Protein AF-Q21Q99-F1 (afdb_monomer)

Structure (mmCIF, N/CA/C/O backbone):
data_AF-Q21Q99-F1
#
_entry.id   AF-Q21Q99-F1
#
loop_
_atom_site.group_PDB
_atom_site.id
_atom_site.type_symbol
_atom_site.label_atom_id
_atom_site.label_alt_id
_atom_site.label_comp_id
_atom_site.label_asym_id
_atom_site.label_entity_id
_atom_site.label_seq_id
_atom_site.pdbx_PDB_ins_code
_atom_site.Cartn_x
_atom_site.Cartn_y
_atom_site.Cartn_z
_atom_site.occupancy
_atom_site.B_iso_or_equiv
_atom_site.auth_seq_id
_atom_site.auth_comp_id
_atom_site.auth_asym_id
_atom_site.auth_atom_id
_atom_site.pdbx_PDB_model_num
ATOM 1 N N . MET A 1 1 ? 46.127 34.972 34.565 1.00 39.03 1 MET A N 1
ATOM 2 C CA . MET A 1 1 ? 45.776 34.407 33.249 1.00 39.03 1 MET A CA 1
ATOM 3 C C . MET A 1 1 ? 44.271 34.236 33.261 1.00 39.03 1 MET A C 1
ATOM 5 O O . MET A 1 1 ? 43.765 33.252 33.781 1.00 39.03 1 MET A O 1
ATOM 9 N N . GLU A 1 2 ? 43.577 35.302 32.872 1.00 36.34 2 GLU A N 1
ATOM 10 C CA . GLU A 1 2 ? 42.123 35.331 32.733 1.00 36.34 2 GLU A CA 1
ATOM 11 C C . GLU A 1 2 ? 41.744 34.532 31.489 1.00 36.34 2 GLU A C 1
ATOM 13 O O . GLU A 1 2 ? 42.345 34.719 30.431 1.00 36.34 2 GLU A O 1
ATOM 18 N N . ILE A 1 3 ? 40.761 33.646 31.613 1.00 36.59 3 ILE A N 1
ATOM 19 C CA . ILE A 1 3 ? 40.129 33.012 30.460 1.00 36.59 3 ILE A CA 1
ATOM 20 C C . ILE A 1 3 ? 38.6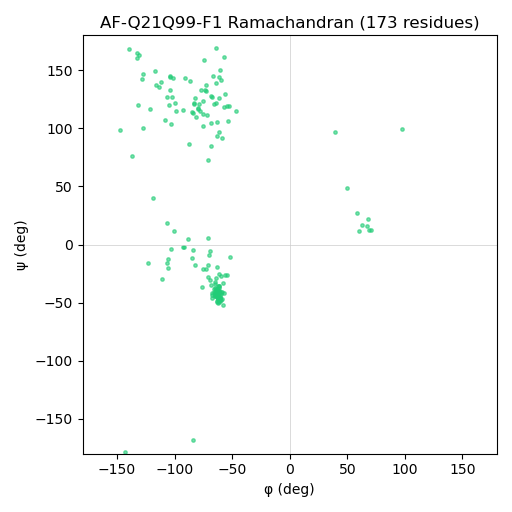46 33.352 30.538 1.00 36.59 3 ILE A C 1
ATOM 22 O O . ILE A 1 3 ? 37.967 33.048 31.517 1.00 36.59 3 ILE A O 1
ATOM 26 N N . SER A 1 4 ? 38.215 34.086 29.518 1.00 33.47 4 SER A N 1
ATOM 27 C CA . SER A 1 4 ? 36.898 34.684 29.354 1.00 33.47 4 SER A CA 1
ATOM 28 C C . SER A 1 4 ? 35.775 33.650 29.303 1.00 33.47 4 SER A C 1
ATOM 30 O O . SER A 1 4 ? 35.902 32.593 28.688 1.00 33.47 4 SER A O 1
ATOM 32 N N . GLN A 1 5 ? 34.633 34.025 29.879 1.00 38.72 5 GLN A N 1
ATOM 33 C CA . GLN A 1 5 ? 33.327 33.456 29.563 1.00 38.72 5 GLN A CA 1
ATOM 34 C C . GLN A 1 5 ? 32.956 33.772 28.106 1.00 38.72 5 GLN A C 1
ATOM 36 O O . GLN A 1 5 ? 33.083 34.918 27.693 1.00 38.72 5 GLN A O 1
ATOM 41 N N . THR A 1 6 ? 32.384 32.811 27.378 1.00 33.94 6 THR A N 1
ATOM 42 C CA . THR A 1 6 ? 31.220 33.067 26.509 1.00 33.94 6 THR A CA 1
ATOM 43 C C . THR A 1 6 ? 30.338 31.819 26.485 1.00 33.94 6 THR A C 1
ATOM 45 O O . THR A 1 6 ? 30.591 30.840 25.791 1.00 33.94 6 THR A O 1
ATOM 48 N N . SER A 1 7 ? 29.290 31.856 27.307 1.00 35.84 7 SER A N 1
ATOM 49 C CA . SER A 1 7 ? 28.112 31.008 27.154 1.00 35.84 7 SER A CA 1
ATOM 50 C C . SER A 1 7 ? 27.343 31.515 25.934 1.00 35.84 7 SER A C 1
ATOM 52 O O . SER A 1 7 ? 26.829 32.633 25.950 1.00 35.84 7 SER A O 1
ATOM 54 N N . SER A 1 8 ? 27.311 30.733 24.856 1.00 35.12 8 SER A N 1
ATOM 55 C CA . SER A 1 8 ? 26.461 31.005 23.696 1.00 35.12 8 SER A CA 1
ATOM 56 C C . SER A 1 8 ? 25.097 30.361 23.939 1.00 35.12 8 SER A C 1
ATOM 58 O O . SER A 1 8 ? 24.867 29.203 23.596 1.00 35.12 8 SER A O 1
ATOM 60 N N . ALA A 1 9 ? 24.206 31.095 24.606 1.00 35.28 9 ALA A N 1
ATOM 61 C CA . ALA A 1 9 ? 22.790 30.762 24.647 1.00 35.28 9 ALA A CA 1
ATOM 62 C C . ALA A 1 9 ? 22.144 31.248 23.340 1.00 35.28 9 ALA A C 1
ATOM 64 O O . ALA A 1 9 ? 22.135 32.445 23.052 1.00 35.28 9 ALA A O 1
ATOM 65 N N . ALA A 1 10 ? 21.623 30.317 22.541 1.00 37.09 10 ALA A N 1
ATOM 66 C CA . ALA A 1 10 ? 20.844 30.631 21.348 1.00 37.09 10 ALA A CA 1
ATOM 67 C C . ALA A 1 10 ? 19.588 31.455 21.720 1.00 37.09 10 ALA A C 1
ATOM 69 O O . ALA A 1 10 ? 18.965 31.180 22.750 1.00 37.09 10 ALA A O 1
ATOM 70 N N . PRO A 1 11 ? 19.186 32.457 20.916 1.00 37.41 11 PRO A N 1
ATOM 71 C CA . PRO A 1 11 ? 18.001 33.251 21.208 1.00 37.41 11 PRO A CA 1
ATOM 72 C C . PRO A 1 11 ? 16.735 32.392 21.081 1.00 37.41 11 PRO A C 1
ATOM 74 O O . PRO A 1 11 ? 16.498 31.756 20.055 1.00 37.41 11 PRO A O 1
ATOM 77 N N . LEU A 1 12 ? 15.914 32.399 22.134 1.00 38.34 12 LEU A N 1
ATOM 78 C CA . LEU A 1 12 ? 14.573 31.816 22.149 1.00 38.34 12 LEU A CA 1
ATOM 79 C C . LEU A 1 12 ? 13.759 32.365 20.968 1.00 38.34 12 LEU A C 1
ATOM 81 O O . LEU A 1 12 ? 13.528 33.574 20.867 1.00 38.34 12 LEU A O 1
ATOM 85 N N . SER A 1 13 ? 13.324 31.464 20.087 1.00 44.47 13 SER A N 1
ATOM 86 C CA . SER A 1 13 ? 12.355 31.751 19.031 1.00 44.47 13 SER A CA 1
ATOM 87 C C . SER A 1 13 ? 11.098 32.362 19.658 1.00 44.47 13 SER A C 1
ATOM 89 O O . SER A 1 13 ? 10.469 31.758 20.529 1.00 44.47 13 SER A O 1
ATOM 91 N N . ARG A 1 14 ? 10.760 33.596 19.264 1.00 41.47 14 ARG A N 1
ATOM 92 C CA . ARG A 1 14 ? 9.549 34.286 19.721 1.00 41.47 14 ARG A CA 1
ATOM 93 C C . ARG A 1 14 ? 8.329 33.572 19.137 1.00 41.47 14 ARG A C 1
ATOM 95 O O . ARG A 1 14 ? 8.034 33.727 17.957 1.00 41.47 14 ARG A O 1
ATOM 102 N N . GLY A 1 15 ? 7.629 32.806 19.973 1.00 39.50 15 GLY A N 1
ATOM 103 C CA . GLY A 1 15 ? 6.285 32.312 19.672 1.00 39.50 15 GLY A CA 1
ATOM 104 C C . GLY A 1 15 ? 5.265 33.456 19.532 1.00 39.50 15 GLY A C 1
ATOM 105 O O . GLY A 1 15 ? 5.577 34.605 19.859 1.00 39.50 15 GLY A O 1
ATOM 106 N N . PRO A 1 16 ? 4.050 33.168 19.037 1.00 42.72 16 PRO A N 1
ATOM 107 C CA . PRO A 1 16 ? 3.048 34.188 18.746 1.00 42.72 16 PRO A CA 1
ATOM 108 C C . PRO A 1 16 ? 2.639 34.959 20.010 1.00 42.72 16 PRO A C 1
ATOM 110 O O . PRO A 1 16 ? 2.220 34.377 21.010 1.00 42.72 16 PRO A O 1
ATOM 113 N N . THR A 1 17 ? 2.740 36.289 19.958 1.00 42.62 17 THR A N 1
ATOM 114 C CA . THR A 1 17 ? 2.307 37.176 21.044 1.00 42.62 17 THR A CA 1
ATOM 115 C C . THR A 1 17 ? 0.811 37.457 20.919 1.00 42.62 17 THR A C 1
ATOM 117 O O . THR A 1 17 ? 0.379 38.133 19.987 1.00 42.62 17 THR A O 1
ATOM 120 N N . LEU A 1 18 ? 0.021 36.991 21.886 1.00 41.50 18 LEU A N 1
ATOM 121 C CA . LEU A 1 18 ? -1.376 37.397 22.060 1.00 41.50 18 LEU A CA 1
ATOM 122 C C . LEU A 1 18 ? -1.430 38.805 22.670 1.00 41.50 18 LEU A C 1
ATOM 124 O O . LEU A 1 18 ? -0.878 39.038 23.744 1.00 41.50 18 LEU A O 1
ATOM 128 N N . LYS A 1 19 ? -2.110 39.743 22.004 1.00 46.47 19 LYS A N 1
ATOM 129 C CA . LYS A 1 19 ? -2.491 41.033 22.597 1.00 46.47 19 LYS A CA 1
ATOM 130 C C . LYS A 1 19 ? -3.978 40.989 22.920 1.00 46.47 19 LYS A C 1
ATOM 132 O O . LYS A 1 19 ? -4.787 40.796 22.021 1.00 46.47 19 LYS A O 1
ATOM 137 N N . ILE A 1 20 ? -4.316 41.156 24.194 1.00 44.78 20 ILE A N 1
ATOM 138 C CA . ILE A 1 20 ? -5.699 41.275 24.660 1.00 44.78 20 ILE A CA 1
ATOM 139 C C . ILE A 1 20 ? -5.967 42.763 24.870 1.00 44.78 20 ILE A C 1
ATOM 141 O O . ILE A 1 20 ? -5.257 43.407 25.644 1.00 44.78 20 ILE A O 1
ATOM 145 N N . PHE A 1 21 ? -6.974 43.303 24.188 1.00 47.09 21 PHE A N 1
ATOM 146 C CA . PHE A 1 21 ? -7.488 44.643 24.450 1.00 47.09 21 PHE A CA 1
ATOM 147 C C . PHE A 1 21 ? -8.842 44.509 25.151 1.00 47.09 21 PHE A C 1
ATOM 149 O O . PHE A 1 21 ? -9.718 43.779 24.694 1.00 47.09 21 PHE A O 1
ATOM 156 N N . LEU A 1 22 ? -8.986 45.175 26.295 1.00 39.72 22 LEU A N 1
ATOM 157 C CA . LEU A 1 22 ? -10.247 45.279 27.025 1.00 39.72 22 LEU A CA 1
ATOM 158 C C . LEU A 1 22 ? -10.960 46.552 26.564 1.00 39.72 22 LEU A C 1
ATOM 160 O O . LEU A 1 22 ? -10.450 47.650 26.796 1.00 39.72 22 LEU A O 1
ATOM 164 N N . ASP A 1 23 ? -12.121 46.409 25.924 1.00 49.12 23 ASP A N 1
ATOM 165 C CA . ASP A 1 23 ? -13.005 47.541 25.646 1.00 49.12 23 ASP A CA 1
ATOM 166 C C . ASP A 1 23 ? -13.767 47.908 26.929 1.00 49.12 23 ASP A C 1
ATOM 168 O O . ASP A 1 23 ? -14.560 47.125 27.464 1.00 49.12 23 ASP A O 1
ATOM 172 N N . ALA A 1 24 ? -13.499 49.107 27.447 1.00 50.81 24 ALA A N 1
ATOM 173 C CA . ALA A 1 24 ? -14.039 49.584 28.716 1.00 50.81 24 ALA A CA 1
ATOM 174 C C . ALA A 1 24 ? -15.550 49.889 28.688 1.00 50.81 24 ALA A C 1
ATOM 176 O O . ALA A 1 24 ? -16.123 50.117 29.752 1.00 50.81 24 ALA A O 1
ATOM 177 N N . ASN A 1 25 ? -16.207 49.877 27.521 1.00 48.81 25 ASN A N 1
ATOM 178 C CA . ASN A 1 25 ? -17.628 50.217 27.402 1.00 48.81 25 ASN A CA 1
ATOM 179 C C . ASN A 1 25 ? -18.549 49.017 27.147 1.00 48.81 25 ASN A C 1
ATOM 181 O O . ASN A 1 25 ? -19.757 49.141 27.343 1.00 48.81 25 ASN A O 1
ATOM 185 N N . THR A 1 26 ? -18.021 47.860 26.742 1.00 56.28 26 THR A N 1
ATOM 186 C CA . THR A 1 26 ? -18.842 46.670 26.440 1.00 56.28 26 THR A CA 1
ATOM 187 C C . THR A 1 26 ? -18.468 45.434 27.255 1.00 56.28 26 THR A C 1
ATOM 189 O O . THR A 1 26 ? -19.271 44.509 27.347 1.00 56.28 26 THR A O 1
ATOM 192 N N . GLY A 1 27 ? -17.290 45.409 27.892 1.00 47.62 27 GLY A N 1
ATOM 193 C CA . GLY A 1 27 ? -16.864 44.296 28.749 1.00 47.62 27 GLY A CA 1
ATOM 194 C C . GLY A 1 27 ? -16.577 42.986 28.003 1.00 47.62 27 GLY A C 1
ATOM 195 O O . GLY A 1 27 ? -16.421 41.948 28.644 1.00 47.62 27 GLY A O 1
ATOM 196 N N . VAL A 1 28 ? -16.491 43.014 26.671 1.00 42.09 28 VAL A N 1
ATOM 197 C CA . VAL A 1 28 ? -16.161 41.847 25.843 1.00 42.09 28 VAL A CA 1
ATOM 198 C C . VAL A 1 28 ? -14.698 41.945 25.409 1.00 42.09 28 VAL A C 1
ATOM 200 O O . VAL A 1 28 ? -14.266 42.968 24.883 1.00 42.09 28 VAL A O 1
ATOM 203 N N . ALA A 1 29 ? -13.916 40.892 25.652 1.00 39.44 29 ALA A N 1
ATOM 204 C CA . ALA A 1 29 ? -12.533 40.809 25.194 1.00 39.44 29 ALA A CA 1
ATOM 205 C C . ALA A 1 29 ? -12.496 40.309 23.743 1.00 39.44 29 ALA A C 1
ATOM 207 O O . ALA A 1 29 ? -12.822 39.150 23.482 1.00 39.44 29 ALA A O 1
ATOM 208 N N . GLU A 1 30 ? -12.077 41.156 22.802 1.00 42.81 30 GLU A N 1
ATOM 209 C CA . GLU A 1 30 ? -11.776 40.713 21.440 1.00 42.81 30 GLU A CA 1
ATOM 210 C C . GLU A 1 30 ? -10.350 40.154 21.371 1.00 42.81 30 GLU A C 1
ATOM 212 O O . GLU A 1 30 ? -9.366 40.821 21.699 1.00 42.81 30 GLU A O 1
ATOM 217 N N . VAL A 1 31 ? -10.244 38.893 20.947 1.00 41.91 31 VAL A N 1
ATOM 218 C CA . VAL A 1 31 ? -8.972 38.197 20.727 1.00 41.91 31 VAL A CA 1
ATOM 219 C C . VAL A 1 31 ? -8.707 38.155 19.228 1.00 41.91 31 VAL A C 1
ATOM 221 O O . VAL A 1 31 ? -9.285 37.342 18.512 1.00 41.91 31 VAL A O 1
ATOM 224 N N . THR A 1 32 ? -7.807 39.006 18.741 1.00 41.09 32 THR A N 1
ATOM 225 C CA . THR A 1 32 ? -7.374 38.968 17.337 1.00 41.09 32 THR A CA 1
ATOM 226 C C . THR A 1 32 ? -6.040 38.228 17.227 1.00 41.09 32 THR A C 1
ATOM 228 O O . THR A 1 32 ? -5.019 38.681 17.750 1.00 41.09 32 THR A O 1
ATOM 231 N N . ARG A 1 33 ? -6.027 37.071 16.549 1.00 38.06 33 ARG A N 1
ATOM 232 C CA . ARG A 1 33 ? -4.791 36.358 16.183 1.00 38.06 33 ARG A CA 1
ATOM 233 C C . ARG A 1 33 ? -4.159 37.037 14.964 1.00 38.06 33 ARG A C 1
ATOM 235 O O . ARG A 1 33 ? -4.781 37.098 13.911 1.00 38.06 33 ARG A O 1
ATOM 242 N N . GLN A 1 34 ? -2.920 37.516 15.088 1.00 43.19 34 GLN A N 1
ATOM 243 C CA . GLN A 1 34 ? -2.069 37.763 13.920 1.00 43.19 34 GLN A CA 1
ATOM 244 C C . GLN A 1 34 ? -1.439 36.434 13.505 1.00 43.19 34 GLN A C 1
ATOM 246 O O . GLN A 1 34 ? -0.596 35.896 14.223 1.00 43.19 34 GLN A O 1
ATOM 251 N N . GLU A 1 35 ? -1.863 35.899 12.363 1.00 38.28 35 GLU A N 1
ATOM 252 C CA . GLU A 1 35 ? -1.257 34.712 11.766 1.00 38.28 35 GLU A CA 1
ATOM 253 C C . GLU A 1 35 ? 0.082 35.086 11.128 1.00 38.28 35 GLU A C 1
ATOM 255 O O . GLU A 1 35 ? 0.161 35.669 10.049 1.00 38.28 35 GLU A O 1
ATOM 260 N N . GLY A 1 36 ? 1.156 34.762 11.839 1.00 35.66 36 GLY A N 1
ATOM 261 C CA . GLY A 1 36 ? 2.454 34.506 11.247 1.00 35.66 36 GLY A CA 1
ATOM 262 C C . GLY A 1 36 ? 2.782 33.027 11.425 1.00 35.66 36 GLY A C 1
ATOM 263 O O . GLY A 1 36 ? 2.583 32.494 12.514 1.00 35.66 36 GLY A O 1
ATOM 264 N N . VAL A 1 37 ? 3.372 32.442 10.378 1.00 36.31 37 VAL A N 1
ATOM 265 C CA . VAL A 1 37 ? 4.139 31.180 10.358 1.00 36.31 37 VAL A CA 1
ATOM 266 C C . VAL A 1 37 ? 3.372 29.921 9.913 1.00 36.31 37 VAL A C 1
ATOM 268 O O . VAL A 1 37 ? 2.675 29.256 10.670 1.00 36.31 37 VAL A O 1
ATOM 271 N N . THR A 1 38 ? 3.611 29.624 8.627 1.00 33.19 38 THR A N 1
ATOM 272 C CA . THR A 1 38 ? 3.759 28.318 7.959 1.00 33.19 38 THR A CA 1
ATOM 273 C C . THR A 1 38 ? 2.835 27.188 8.388 1.00 33.19 38 THR A C 1
ATOM 275 O O . THR A 1 38 ? 3.167 26.368 9.243 1.00 33.19 38 THR A O 1
ATOM 278 N N . THR A 1 39 ? 1.765 27.028 7.619 1.00 33.84 39 THR A N 1
ATOM 279 C CA . THR A 1 39 ? 1.221 25.711 7.301 1.00 33.84 39 THR A CA 1
ATOM 280 C C . THR A 1 39 ? 2.306 24.934 6.540 1.00 33.84 39 THR A C 1
ATOM 282 O O . THR A 1 39 ? 2.461 25.095 5.332 1.00 33.84 39 THR A O 1
ATOM 285 N N . GLN A 1 40 ? 3.084 24.089 7.223 1.00 35.47 40 GLN A N 1
ATOM 286 C CA . GLN A 1 40 ? 3.535 22.856 6.575 1.00 35.47 40 GLN A CA 1
ATOM 287 C C . GLN A 1 40 ? 2.274 22.016 6.413 1.00 35.47 40 GLN A C 1
ATOM 289 O O . GLN A 1 40 ? 1.890 21.246 7.291 1.00 35.47 40 GLN A O 1
ATOM 294 N N . ALA A 1 41 ? 1.563 22.285 5.319 1.00 34.69 41 ALA A N 1
ATOM 295 C CA . ALA A 1 41 ? 0.557 21.381 4.824 1.00 34.69 41 ALA A CA 1
ATOM 296 C C . ALA A 1 41 ? 1.282 20.058 4.605 1.00 34.69 41 ALA A C 1
ATOM 298 O O . ALA A 1 41 ? 2.259 19.993 3.860 1.00 34.69 41 ALA A O 1
ATOM 299 N N . ASN A 1 42 ? 0.840 19.044 5.339 1.00 39.12 42 ASN A N 1
ATOM 300 C CA . ASN A 1 42 ? 1.151 17.669 5.037 1.00 39.12 42 ASN A CA 1
ATOM 301 C C . ASN A 1 42 ? 0.739 17.481 3.576 1.00 39.12 42 ASN A C 1
ATOM 303 O O . ASN A 1 42 ? -0.449 17.546 3.253 1.00 39.12 42 ASN A O 1
ATOM 307 N N . GLU A 1 43 ? 1.729 17.403 2.694 1.00 38.44 43 GLU A N 1
ATOM 308 C CA . GLU A 1 43 ? 1.558 17.185 1.268 1.00 38.44 43 GLU A CA 1
ATOM 309 C C . GLU A 1 43 ? 1.103 15.728 1.123 1.00 38.44 43 GLU A C 1
ATOM 311 O O . GLU A 1 43 ? 1.858 14.838 0.740 1.00 38.44 43 GLU A O 1
ATOM 316 N N . ALA A 1 44 ? -0.149 15.457 1.505 1.00 39.97 44 ALA A N 1
ATOM 317 C CA . ALA A 1 44 ? -0.901 14.358 0.942 1.00 39.97 44 ALA A CA 1
ATOM 318 C C . ALA A 1 44 ? -0.938 14.678 -0.547 1.00 39.97 44 ALA A C 1
ATOM 320 O O . ALA A 1 44 ? -1.736 15.505 -0.993 1.00 39.97 44 ALA A O 1
ATOM 321 N N . ALA A 1 45 ? 0.057 14.149 -1.262 1.00 41.84 45 ALA A N 1
ATOM 322 C CA . ALA A 1 45 ? 0.241 14.353 -2.678 1.00 41.84 45 ALA A CA 1
ATOM 323 C C . ALA A 1 45 ? -1.123 14.147 -3.322 1.00 41.84 45 ALA A C 1
ATOM 325 O O . ALA A 1 45 ? -1.700 13.064 -3.234 1.00 41.84 45 ALA A O 1
ATOM 326 N N . VAL A 1 46 ? -1.667 15.215 -3.898 1.00 42.09 46 VAL A N 1
ATOM 327 C CA . VAL A 1 46 ? -2.829 15.115 -4.766 1.00 42.09 46 VAL A CA 1
ATOM 328 C C . VAL A 1 46 ? -2.344 14.268 -5.932 1.00 42.09 46 VAL A C 1
ATOM 330 O O . VAL A 1 46 ? -1.678 14.763 -6.839 1.00 42.09 46 VAL A O 1
ATOM 333 N N . VAL A 1 47 ? -2.561 12.958 -5.825 1.00 48.62 47 VAL A N 1
ATOM 334 C CA . VAL A 1 47 ? -2.209 11.983 -6.845 1.00 48.62 47 VAL A CA 1
ATOM 335 C C . VAL A 1 47 ? -3.054 12.358 -8.047 1.00 48.62 47 VAL A C 1
ATOM 337 O O . VAL A 1 47 ? -4.276 12.197 -8.038 1.00 48.62 47 VAL A O 1
ATOM 340 N N . SER A 1 48 ? -2.418 12.961 -9.052 1.00 50.12 48 SER A N 1
ATOM 341 C CA . SER A 1 48 ? -3.115 13.241 -10.293 1.00 50.12 48 SER A CA 1
ATOM 342 C C . SER A 1 48 ? -3.572 11.910 -10.884 1.00 50.12 48 SER A C 1
ATOM 344 O O . SER A 1 48 ? -2.932 10.866 -10.711 1.00 50.12 48 SER A O 1
ATOM 346 N N . LYS A 1 49 ? -4.684 11.957 -11.618 1.00 54.19 49 LYS A N 1
ATOM 347 C CA . LYS A 1 49 ? -5.236 10.839 -12.397 1.00 54.19 49 LYS A CA 1
ATOM 348 C C . LYS A 1 49 ? -4.196 10.196 -13.342 1.00 54.19 49 LYS A C 1
ATOM 350 O O . LYS A 1 49 ? -4.442 9.121 -13.878 1.00 54.19 49 LYS A O 1
ATOM 355 N N . ASP A 1 50 ? -3.035 10.832 -13.503 1.00 64.12 50 ASP A N 1
ATOM 356 C CA . ASP A 1 50 ? -1.916 10.382 -14.316 1.00 64.12 50 ASP A CA 1
ATOM 357 C C . ASP A 1 50 ? -1.187 9.166 -13.725 1.00 64.12 50 ASP A C 1
ATOM 359 O O . ASP A 1 50 ? -0.660 8.366 -14.486 1.00 64.12 50 ASP A O 1
ATOM 363 N N . ILE A 1 51 ? -1.169 8.946 -12.401 1.00 69.19 51 ILE A N 1
ATOM 364 C CA . ILE A 1 51 ? -0.403 7.807 -11.848 1.00 69.19 51 ILE A CA 1
ATOM 365 C C . ILE A 1 51 ? -0.987 6.460 -12.295 1.00 69.19 51 ILE A C 1
ATOM 367 O O . ILE A 1 51 ? -0.236 5.544 -12.622 1.00 69.19 51 ILE A O 1
ATOM 371 N N . ALA A 1 52 ? -2.313 6.346 -12.379 1.00 63.91 52 ALA A N 1
ATOM 372 C CA . ALA A 1 52 ? -2.963 5.106 -12.798 1.00 63.91 52 ALA A CA 1
ATOM 373 C C . ALA A 1 52 ? -2.633 4.714 -14.254 1.00 63.91 52 ALA A C 1
ATOM 375 O O . ALA A 1 52 ? -2.581 3.525 -14.578 1.00 63.91 52 ALA A O 1
ATOM 376 N N . VAL A 1 53 ? -2.346 5.696 -15.122 1.00 69.00 53 VAL A N 1
ATOM 377 C CA . VAL A 1 53 ? -1.946 5.442 -16.518 1.00 69.00 53 VAL A CA 1
ATOM 378 C C . VAL A 1 53 ? -0.451 5.161 -16.677 1.00 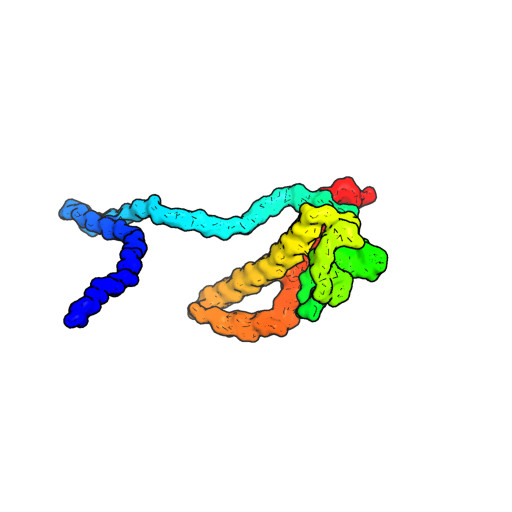69.00 53 VAL A C 1
ATOM 380 O O . VAL A 1 53 ? -0.034 4.712 -17.741 1.00 69.00 53 VAL A O 1
ATOM 383 N N . LEU A 1 54 ? 0.366 5.390 -15.642 1.00 75.44 54 LEU A N 1
ATOM 384 C CA . LEU A 1 54 ? 1.800 5.091 -15.697 1.00 75.44 54 LEU A CA 1
ATOM 385 C C . LEU A 1 54 ? 2.084 3.589 -15.644 1.00 75.44 54 LEU A C 1
ATOM 387 O O . LEU A 1 54 ? 3.160 3.167 -16.063 1.00 75.44 54 LEU A O 1
ATOM 391 N N . PHE A 1 55 ? 1.157 2.775 -15.141 1.00 78.31 55 PHE A N 1
ATOM 392 C CA . PHE A 1 55 ? 1.397 1.354 -14.926 1.00 78.31 55 PHE A CA 1
ATOM 393 C C . PHE A 1 55 ? 1.379 0.569 -16.252 1.00 78.31 55 PHE A C 1
ATOM 395 O O . PHE A 1 55 ? 0.327 0.456 -16.877 1.00 78.31 55 PHE A O 1
ATOM 402 N N . PRO A 1 56 ? 2.525 0.023 -16.709 1.00 65.19 56 PRO A N 1
ATOM 403 C CA . PRO A 1 56 ? 2.644 -0.550 -18.053 1.00 65.19 56 PRO A CA 1
ATOM 404 C C . PRO A 1 56 ? 1.971 -1.920 -18.199 1.00 65.19 56 PRO A C 1
ATOM 406 O O . PRO A 1 56 ? 1.668 -2.334 -19.312 1.00 65.19 56 PRO A O 1
ATOM 409 N N . ASN A 1 57 ? 1.760 -2.621 -17.083 1.00 70.38 57 ASN A N 1
ATOM 410 C CA . ASN A 1 57 ? 1.185 -3.959 -17.010 1.00 70.38 57 ASN A CA 1
ATOM 411 C C . ASN A 1 57 ? 0.101 -3.994 -15.929 1.00 70.38 57 ASN A C 1
ATOM 413 O O . ASN A 1 57 ? 0.124 -3.173 -15.006 1.00 70.38 57 ASN A O 1
ATOM 417 N N . CYS A 1 58 ? -0.790 -4.988 -15.997 1.00 75.38 58 CYS A N 1
ATOM 418 C CA . CYS A 1 58 ? -1.767 -5.226 -14.940 1.00 75.38 58 CYS A CA 1
ATOM 419 C C . CYS A 1 58 ? -1.066 -5.428 -13.593 1.00 75.38 58 CYS A C 1
ATOM 421 O O . CYS A 1 58 ? -0.148 -6.243 -13.459 1.00 75.38 58 CYS A O 1
ATOM 423 N N . LEU A 1 59 ? -1.536 -4.685 -12.596 1.00 88.69 59 LEU A N 1
ATOM 424 C CA . LEU A 1 59 ? -1.108 -4.831 -11.216 1.00 88.69 59 LEU A CA 1
ATOM 425 C C . LEU A 1 59 ? -1.570 -6.183 -10.663 1.00 88.69 59 LEU A C 1
ATOM 427 O O . LEU A 1 59 ? -2.651 -6.670 -11.002 1.00 88.69 59 LEU A O 1
ATOM 431 N N . GLN A 1 60 ? -0.759 -6.781 -9.795 1.00 91.25 60 GLN A N 1
ATOM 432 C CA . GLN A 1 60 ? -1.048 -8.063 -9.161 1.00 91.25 60 GLN A CA 1
ATOM 433 C C . GLN A 1 60 ? -0.915 -7.979 -7.641 1.00 91.25 60 GLN A C 1
ATOM 435 O O . GLN A 1 60 ? -0.042 -7.259 -7.140 1.00 91.25 60 GLN A O 1
ATOM 440 N N . PRO A 1 61 ? -1.738 -8.736 -6.896 1.00 94.38 61 PRO A N 1
ATOM 441 C CA . PRO A 1 61 ? -1.607 -8.792 -5.453 1.00 94.38 61 PRO A CA 1
ATOM 442 C C . PRO A 1 61 ? -0.356 -9.599 -5.085 1.00 9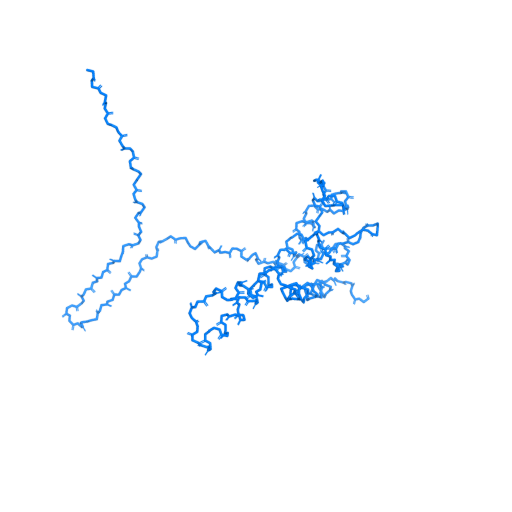4.38 61 PRO A C 1
ATOM 444 O O . PRO A 1 61 ? -0.092 -10.653 -5.662 1.00 94.38 61 PRO A O 1
ATOM 447 N N . ALA A 1 62 ? 0.398 -9.116 -4.104 1.00 93.81 62 ALA A N 1
ATOM 448 C CA . ALA A 1 62 ? 1.565 -9.791 -3.549 1.00 93.81 62 ALA A CA 1
ATOM 449 C C . ALA A 1 62 ? 1.655 -9.566 -2.030 1.00 93.81 62 ALA A C 1
ATOM 451 O O . ALA A 1 62 ? 0.787 -8.925 -1.424 1.00 93.81 62 ALA A O 1
ATOM 452 N N . VAL A 1 63 ? 2.708 -10.124 -1.435 1.00 92.12 63 VAL A N 1
ATOM 453 C CA . VAL A 1 63 ? 3.138 -9.886 -0.054 1.00 92.12 63 VAL A CA 1
ATOM 454 C C . VAL A 1 63 ? 4.618 -9.518 -0.059 1.00 92.12 63 VAL A C 1
ATOM 456 O O . VAL A 1 63 ? 5.371 -10.041 -0.887 1.00 92.12 63 VAL A O 1
ATOM 459 N N . ASP A 1 64 ? 5.017 -8.593 0.808 1.00 90.44 64 ASP A N 1
ATOM 460 C CA . ASP A 1 64 ? 6.426 -8.242 0.984 1.00 90.4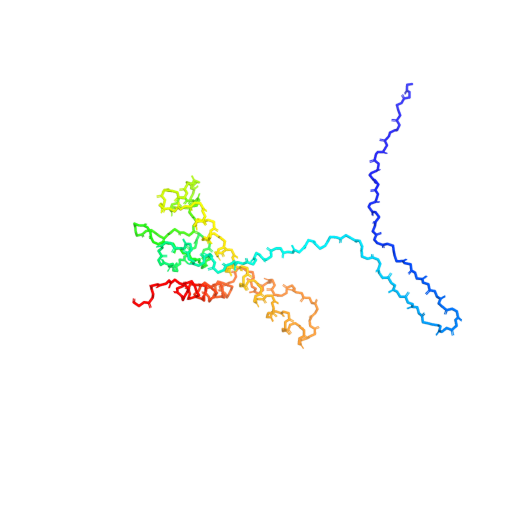4 64 ASP A CA 1
ATOM 461 C C . ASP A 1 64 ? 7.146 -9.197 1.960 1.00 90.44 64 ASP A C 1
ATOM 463 O O . ASP A 1 64 ? 6.645 -10.273 2.286 1.00 90.44 64 ASP A O 1
ATOM 467 N N . LEU A 1 65 ? 8.363 -8.839 2.387 1.00 86.69 65 LEU A N 1
ATOM 468 C CA . LEU A 1 65 ? 9.164 -9.669 3.297 1.00 86.69 65 LEU A CA 1
ATOM 469 C C . LEU A 1 65 ? 8.614 -9.720 4.730 1.00 86.69 65 LEU A C 1
ATOM 471 O O . LEU A 1 65 ? 9.004 -10.615 5.478 1.00 86.69 65 LEU A O 1
ATOM 475 N N . ASP A 1 66 ? 7.748 -8.775 5.092 1.00 87.44 66 ASP A N 1
ATOM 476 C CA . ASP A 1 66 ? 7.160 -8.612 6.420 1.00 87.44 66 ASP A CA 1
ATOM 477 C C . ASP A 1 66 ? 5.671 -9.036 6.425 1.00 87.44 66 ASP A C 1
ATOM 479 O O . ASP A 1 66 ? 4.919 -8.686 7.334 1.00 87.44 66 ASP A O 1
ATOM 483 N N . ASP A 1 67 ? 5.245 -9.806 5.412 1.00 89.25 67 ASP A N 1
ATOM 484 C CA . ASP A 1 67 ? 3.873 -10.283 5.181 1.00 89.25 67 ASP A CA 1
ATOM 485 C C . ASP A 1 67 ? 2.830 -9.167 4.946 1.00 89.25 67 ASP A C 1
ATOM 487 O O . ASP A 1 67 ? 1.617 -9.416 4.994 1.00 89.25 67 ASP A O 1
ATOM 491 N N . HIS A 1 68 ? 3.265 -7.940 4.634 1.00 91.44 68 HIS A N 1
ATOM 492 C CA . HIS A 1 68 ? 2.347 -6.855 4.304 1.00 91.44 68 HIS A CA 1
ATOM 493 C C . HIS A 1 68 ? 1.747 -7.044 2.904 1.00 91.44 68 HIS A C 1
ATOM 495 O O . HIS A 1 68 ? 2.475 -7.314 1.941 1.00 91.44 68 HIS A O 1
ATOM 501 N N . PRO A 1 69 ? 0.418 -6.893 2.742 1.00 94.50 69 PRO A N 1
ATOM 502 C CA . PRO A 1 69 ? -0.215 -6.909 1.432 1.00 94.50 69 PRO A CA 1
ATOM 503 C C . PRO A 1 69 ? 0.262 -5.728 0.591 1.00 94.50 69 PRO A C 1
ATOM 505 O O . PRO A 1 69 ? 0.047 -4.567 0.934 1.00 94.50 69 PRO A O 1
ATOM 508 N N . VAL A 1 70 ? 0.840 -6.032 -0.564 1.00 95.19 70 VAL A N 1
ATOM 509 C CA . VAL A 1 70 ? 1.361 -5.027 -1.493 1.00 95.19 70 VAL A CA 1
ATOM 510 C C . VAL A 1 70 ? 0.874 -5.292 -2.908 1.00 95.19 70 VAL A C 1
ATOM 512 O O . VAL A 1 70 ? 0.405 -6.378 -3.254 1.00 95.19 70 VAL A O 1
ATOM 515 N N . VAL A 1 71 ? 0.988 -4.270 -3.740 1.00 94.25 71 VAL A N 1
ATOM 516 C CA . VAL A 1 71 ? 0.822 -4.354 -5.183 1.00 94.25 71 VAL A CA 1
ATOM 517 C C . VAL A 1 71 ? 2.175 -4.639 -5.832 1.00 94.25 71 VAL A C 1
ATOM 519 O O . VAL A 1 71 ? 3.208 -4.117 -5.404 1.00 94.25 71 VAL A O 1
ATOM 522 N N . SER A 1 72 ? 2.165 -5.448 -6.889 1.00 92.50 72 SER A N 1
ATOM 523 C CA . SER A 1 72 ? 3.349 -5.825 -7.661 1.00 92.50 72 SER A CA 1
ATOM 524 C C . SER A 1 72 ? 3.093 -5.853 -9.169 1.00 92.50 72 SER A C 1
ATOM 526 O O . SER A 1 72 ? 1.945 -5.842 -9.620 1.00 92.50 72 SER A O 1
ATOM 528 N N . PHE A 1 73 ? 4.175 -5.945 -9.944 1.00 87.62 73 PHE A N 1
ATOM 529 C CA . PHE A 1 73 ? 4.139 -6.398 -11.337 1.00 87.62 73 PHE A CA 1
ATOM 530 C C . PHE A 1 73 ? 4.666 -7.824 -11.450 1.00 87.62 73 PHE A C 1
ATOM 532 O O . PHE A 1 73 ? 5.649 -8.163 -10.792 1.00 87.62 73 PHE A O 1
ATOM 539 N N . ALA A 1 74 ? 4.092 -8.616 -12.356 1.00 84.00 74 ALA A N 1
ATOM 540 C CA . ALA A 1 74 ? 4.716 -9.856 -12.806 1.00 84.00 74 ALA A CA 1
ATOM 541 C C . ALA A 1 74 ? 5.733 -9.574 -13.913 1.00 84.00 74 ALA A C 1
ATOM 543 O O . ALA A 1 74 ? 5.381 -9.075 -14.983 1.00 84.00 74 ALA A O 1
ATOM 544 N N . ILE A 1 75 ? 6.989 -9.946 -13.676 1.00 80.88 75 ILE A N 1
ATOM 545 C CA . ILE A 1 75 ? 8.046 -9.958 -14.689 1.00 80.88 75 ILE A CA 1
ATOM 546 C C . ILE A 1 75 ? 8.756 -11.302 -14.603 1.00 80.88 75 ILE A C 1
ATOM 548 O O . ILE A 1 75 ? 9.339 -11.624 -13.571 1.00 80.88 75 ILE A O 1
ATOM 552 N N . ASN A 1 76 ? 8.743 -12.075 -15.694 1.00 80.44 76 ASN A N 1
ATOM 553 C CA . ASN A 1 76 ? 9.351 -13.411 -15.752 1.00 80.44 76 ASN A CA 1
ATOM 554 C C . ASN A 1 76 ? 8.911 -14.307 -14.574 1.00 80.44 76 ASN A C 1
ATOM 556 O O . ASN A 1 76 ? 9.754 -14.867 -13.877 1.00 80.44 76 ASN A O 1
ATOM 560 N N . ASP A 1 77 ? 7.600 -14.361 -14.313 1.00 80.94 77 ASP A N 1
ATOM 561 C CA . ASP A 1 77 ? 6.973 -15.096 -13.200 1.00 80.94 77 ASP A CA 1
ATOM 562 C C . ASP A 1 77 ? 7.407 -14.657 -11.783 1.00 80.94 77 ASP A C 1
ATOM 564 O O . ASP A 1 77 ? 7.088 -15.321 -10.797 1.00 80.94 77 ASP A O 1
ATOM 568 N N . MET A 1 78 ? 8.102 -13.521 -11.651 1.00 84.44 78 MET A N 1
ATOM 569 C CA . MET A 1 78 ? 8.448 -12.913 -10.365 1.00 84.44 78 MET A CA 1
ATOM 570 C C . MET A 1 78 ? 7.560 -11.704 -10.079 1.00 84.44 78 MET A C 1
ATOM 572 O O . MET A 1 78 ? 7.416 -10.821 -10.926 1.00 84.44 78 MET A O 1
ATOM 576 N N . ALA A 1 79 ? 7.028 -11.638 -8.859 1.00 89.69 79 ALA A N 1
ATOM 577 C CA . ALA A 1 79 ? 6.337 -10.464 -8.347 1.00 89.69 79 ALA A CA 1
ATOM 578 C C . ALA A 1 79 ? 7.355 -9.411 -7.883 1.00 89.69 79 ALA A C 1
ATOM 580 O O . ALA A 1 79 ? 8.135 -9.652 -6.961 1.00 89.69 79 ALA A O 1
ATOM 581 N N . ILE A 1 80 ? 7.348 -8.241 -8.519 1.00 91.25 80 ILE A N 1
ATOM 582 C CA . ILE A 1 80 ? 8.199 -7.098 -8.174 1.00 91.25 80 ILE A CA 1
ATOM 583 C C . ILE A 1 80 ? 7.326 -6.019 -7.535 1.00 91.25 80 ILE A C 1
ATOM 585 O O . ILE A 1 80 ? 6.539 -5.370 -8.225 1.00 91.25 80 ILE A O 1
ATOM 589 N N . TYR A 1 81 ? 7.453 -5.842 -6.220 1.00 92.56 81 TYR A N 1
ATOM 590 C CA . TYR A 1 81 ? 6.732 -4.823 -5.440 1.00 92.56 81 TYR A CA 1
ATOM 591 C C . TYR A 1 81 ? 7.622 -3.636 -5.024 1.00 92.56 81 TYR A C 1
ATOM 593 O O . TYR A 1 81 ? 7.106 -2.548 -4.769 1.00 92.56 81 TYR A O 1
ATOM 601 N N . ASP A 1 82 ? 8.949 -3.814 -5.024 1.00 92.62 82 ASP A N 1
ATOM 602 C CA . ASP A 1 82 ? 9.940 -2.736 -4.925 1.00 92.62 82 ASP A CA 1
ATOM 603 C C . ASP A 1 82 ? 10.955 -2.846 -6.081 1.00 92.62 82 ASP A C 1
ATOM 605 O O . ASP A 1 82 ? 11.884 -3.653 -6.015 1.00 92.62 82 ASP A O 1
ATOM 609 N N . PRO A 1 83 ? 10.802 -2.046 -7.153 1.00 92.00 83 PRO A N 1
ATOM 610 C CA . PRO A 1 83 ? 11.706 -2.079 -8.304 1.00 92.00 83 PRO A CA 1
ATOM 611 C C . PRO A 1 83 ? 13.119 -1.544 -8.044 1.00 92.00 83 PRO A C 1
ATOM 613 O O . PRO A 1 83 ? 13.956 -1.611 -8.944 1.00 92.00 83 PRO A O 1
ATOM 616 N N . TYR A 1 84 ? 13.389 -0.989 -6.859 1.00 93.62 84 TYR A N 1
ATOM 617 C CA . TYR A 1 84 ? 14.729 -0.560 -6.449 1.00 93.62 84 TYR A CA 1
ATOM 618 C C . TYR A 1 84 ? 15.484 -1.650 -5.685 1.00 93.62 84 TYR A C 1
ATOM 620 O O . TYR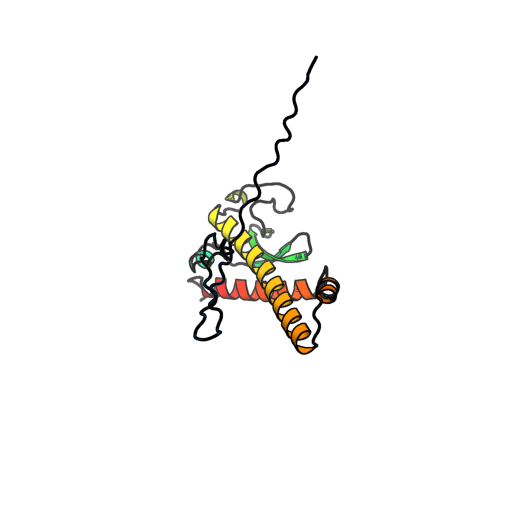 A 1 84 ? 16.654 -1.468 -5.333 1.00 93.62 84 TYR A O 1
ATOM 628 N N . LEU A 1 85 ? 14.838 -2.793 -5.452 1.00 92.06 85 LEU A N 1
ATOM 629 C CA . LEU A 1 85 ? 15.432 -3.970 -4.843 1.00 92.06 85 LEU A CA 1
ATOM 630 C C . LEU A 1 85 ? 15.413 -5.148 -5.815 1.00 92.06 85 LEU A C 1
ATOM 632 O O . LEU A 1 85 ? 14.536 -5.281 -6.663 1.00 92.06 85 LEU A O 1
ATOM 636 N N . SER A 1 86 ? 16.412 -6.020 -5.690 1.00 87.75 86 SER A N 1
ATOM 637 C CA . SER A 1 86 ? 16.471 -7.284 -6.416 1.00 87.75 86 SER A CA 1
ATOM 638 C C . SER A 1 86 ? 15.218 -8.118 -6.129 1.00 87.75 86 SER A C 1
ATOM 640 O O . SER A 1 86 ? 14.591 -7.949 -5.090 1.00 87.75 86 SER A O 1
ATOM 642 N N . SER A 1 87 ? 14.897 -9.116 -6.956 1.00 83.12 87 SER A N 1
ATOM 643 C CA . SER A 1 87 ? 13.676 -9.924 -6.767 1.00 83.12 87 SER A CA 1
ATOM 644 C C . SER A 1 87 ? 13.669 -10.712 -5.452 1.00 83.12 87 SER A C 1
ATOM 646 O O . SER A 1 87 ? 12.620 -11.106 -4.963 1.00 83.12 87 SER A O 1
ATOM 648 N N . CYS A 1 88 ? 14.844 -10.920 -4.851 1.00 82.12 88 CYS A N 1
ATOM 649 C CA . CYS A 1 88 ? 15.002 -11.477 -3.508 1.00 82.12 88 CYS A CA 1
ATOM 650 C C . CYS A 1 88 ? 14.991 -10.436 -2.367 1.00 82.12 88 CYS A C 1
ATOM 652 O O . CYS A 1 88 ? 15.277 -10.800 -1.229 1.00 82.12 88 CYS A O 1
ATOM 654 N N . GLY A 1 89 ? 14.742 -9.155 -2.660 1.00 83.88 89 GLY A N 1
ATOM 655 C CA . GLY A 1 89 ? 14.614 -8.051 -1.700 1.00 83.88 89 GLY A CA 1
ATOM 656 C C . GLY A 1 89 ? 15.906 -7.598 -1.009 1.00 83.88 89 GLY A C 1
ATOM 657 O O . GLY A 1 89 ? 15.841 -6.894 -0.008 1.00 83.88 89 GLY A O 1
ATOM 658 N N . ARG A 1 90 ? 17.089 -8.026 -1.477 1.00 84.25 90 ARG A N 1
ATOM 659 C CA . ARG A 1 90 ? 18.360 -7.876 -0.731 1.00 84.25 90 ARG A CA 1
ATOM 660 C C . ARG A 1 90 ? 19.358 -6.894 -1.320 1.00 84.25 90 ARG A C 1
ATOM 662 O O . ARG A 1 90 ? 20.174 -6.354 -0.578 1.00 84.25 90 ARG A O 1
ATOM 669 N N . PHE A 1 91 ? 19.355 -6.709 -2.634 1.00 89.81 91 PHE A N 1
ATOM 670 C CA . PHE A 1 91 ? 20.353 -5.890 -3.315 1.00 89.81 91 PHE A CA 1
ATOM 671 C C . PHE A 1 91 ? 19.683 -4.687 -3.952 1.00 89.81 91 PHE A C 1
ATOM 673 O O . PHE A 1 91 ? 18.636 -4.837 -4.568 1.00 89.81 91 PHE A O 1
ATOM 680 N N . VAL A 1 92 ? 20.301 -3.514 -3.839 1.00 93.56 92 VAL A N 1
ATOM 681 C CA . VAL A 1 92 ? 19.838 -2.326 -4.559 1.00 93.56 92 VAL A CA 1
ATOM 682 C C . VAL A 1 92 ? 20.075 -2.538 -6.051 1.00 93.56 92 VAL A C 1
ATOM 684 O O . VAL A 1 92 ? 21.188 -2.875 -6.462 1.00 93.56 92 VAL A O 1
ATOM 687 N N . VAL A 1 93 ? 19.032 -2.340 -6.849 1.00 92.62 93 VAL A N 1
ATOM 688 C CA . VAL A 1 93 ? 19.071 -2.451 -8.311 1.00 92.62 93 VAL A CA 1
ATOM 689 C C . VAL A 1 93 ? 18.398 -1.240 -8.947 1.00 92.62 93 VAL A C 1
ATOM 691 O O . VAL A 1 93 ? 17.700 -0.470 -8.289 1.00 92.62 93 VAL A O 1
ATOM 694 N N . SER A 1 94 ? 18.634 -1.059 -10.242 1.00 93.00 94 SER A N 1
ATOM 695 C CA . SER A 1 94 ? 17.957 -0.028 -11.025 1.00 93.00 94 SER A CA 1
ATOM 696 C C . SER A 1 94 ? 16.623 -0.566 -11.561 1.00 93.00 94 SER A C 1
ATOM 698 O O . SER A 1 94 ? 16.607 -1.712 -12.027 1.00 93.00 94 SER A O 1
ATOM 700 N N . PRO A 1 95 ? 15.539 0.233 -11.592 1.00 91.31 95 PRO A N 1
ATOM 701 C CA . PRO A 1 95 ? 14.248 -0.182 -12.151 1.00 91.31 95 PRO A CA 1
ATOM 702 C C . PRO A 1 95 ? 14.304 -0.708 -13.590 1.00 91.31 95 PRO A C 1
ATOM 704 O O . PRO A 1 95 ? 13.495 -1.547 -13.984 1.00 91.31 95 PRO A O 1
ATOM 707 N N . GLU A 1 96 ? 15.290 -0.272 -14.374 1.00 92.00 96 GLU A N 1
ATOM 708 C CA . GLU A 1 96 ? 15.510 -0.709 -15.753 1.00 92.00 96 GLU A CA 1
ATOM 709 C C . GLU A 1 96 ? 15.798 -2.214 -15.858 1.00 92.00 96 GLU A C 1
ATOM 711 O O . GLU A 1 96 ? 15.489 -2.822 -16.882 1.00 92.00 96 GLU A O 1
ATOM 716 N N . GLN A 1 97 ? 16.322 -2.848 -14.799 1.00 90.31 97 GLN A N 1
ATOM 717 C CA . GLN A 1 97 ? 16.473 -4.309 -14.731 1.00 90.31 97 GLN A CA 1
ATOM 718 C C . GLN A 1 97 ? 15.119 -5.029 -14.856 1.00 90.31 97 GLN A C 1
ATOM 720 O O . GLN A 1 97 ? 15.044 -6.159 -15.341 1.00 90.31 97 GLN A O 1
ATOM 725 N N . TYR A 1 98 ? 14.052 -4.347 -14.450 1.00 88.62 98 TYR A N 1
ATOM 726 C CA . TYR A 1 98 ? 12.665 -4.783 -14.523 1.00 88.62 98 TYR A CA 1
ATOM 727 C C . TYR A 1 98 ? 11.917 -4.164 -15.701 1.00 88.62 98 TYR A C 1
ATOM 729 O O . TYR A 1 98 ? 10.700 -4.274 -15.774 1.00 88.62 98 TYR A O 1
ATOM 737 N N . GLN A 1 99 ? 12.624 -3.525 -16.639 1.00 89.12 99 GLN A N 1
ATOM 738 C CA . GLN A 1 99 ? 12.013 -2.845 -17.786 1.00 89.12 99 GLN A CA 1
ATOM 739 C C . GLN A 1 99 ? 11.013 -1.753 -17.357 1.00 89.12 99 GLN A C 1
ATOM 741 O O . GLN A 1 99 ? 10.079 -1.438 -18.090 1.00 89.12 99 GLN A O 1
ATOM 746 N N . LEU A 1 100 ? 11.215 -1.170 -16.170 1.00 87.94 100 LEU A N 1
ATOM 747 C CA . LEU A 1 100 ? 10.422 -0.062 -15.650 1.00 87.94 100 LEU A CA 1
ATOM 748 C C . LEU A 1 100 ? 11.209 1.239 -15.766 1.00 87.94 100 LEU A C 1
ATOM 750 O O . LEU A 1 100 ? 12.421 1.274 -15.544 1.00 87.94 100 LEU A O 1
ATOM 754 N N . THR A 1 101 ? 10.507 2.331 -16.062 1.00 90.62 101 THR A N 1
ATOM 755 C CA . THR A 1 101 ? 11.083 3.668 -15.900 1.00 90.62 101 THR A CA 1
ATOM 756 C C . THR A 1 101 ? 11.141 4.038 -14.419 1.00 90.62 101 THR A C 1
ATOM 758 O O . THR A 1 101 ? 10.391 3.524 -13.585 1.00 90.62 101 THR A O 1
ATOM 761 N N . HIS A 1 102 ? 12.001 4.995 -14.075 1.00 89.38 102 HIS A N 1
ATOM 762 C CA . HIS A 1 102 ? 12.059 5.539 -12.719 1.00 89.38 102 HIS A CA 1
ATOM 763 C C . HIS A 1 102 ? 10.720 6.138 -12.255 1.00 89.38 102 HIS A C 1
ATOM 765 O O . HIS A 1 102 ? 10.385 6.047 -11.076 1.00 89.38 102 HIS A O 1
ATOM 771 N N . GLU A 1 103 ? 9.935 6.723 -13.163 1.00 88.75 103 GLU A N 1
ATOM 772 C CA . GLU A 1 103 ? 8.605 7.252 -12.836 1.00 88.75 103 GLU A CA 1
ATOM 773 C C . GLU A 1 103 ? 7.622 6.133 -12.490 1.00 88.75 103 GLU A C 1
ATOM 775 O O . GLU A 1 103 ? 6.902 6.236 -11.499 1.00 88.75 103 GLU A O 1
ATOM 780 N N . GLN A 1 104 ? 7.647 5.031 -13.243 1.00 87.69 104 GLN A N 1
ATOM 781 C CA . GLN A 1 104 ? 6.819 3.850 -12.982 1.00 87.69 104 GLN A CA 1
ATOM 782 C C . GLN A 1 104 ? 7.190 3.172 -11.664 1.00 87.69 104 GLN A C 1
ATOM 784 O O . GLN A 1 104 ? 6.316 2.797 -10.882 1.00 87.69 104 GLN A O 1
ATOM 789 N N . ALA A 1 105 ? 8.488 3.061 -11.381 1.00 90.50 105 ALA A N 1
ATOM 790 C CA . ALA A 1 105 ? 8.965 2.531 -10.112 1.00 90.50 105 ALA A CA 1
ATOM 791 C C . ALA A 1 105 ? 8.537 3.405 -8.929 1.00 90.50 105 ALA A C 1
ATOM 793 O O . ALA A 1 105 ? 8.019 2.901 -7.932 1.00 90.50 105 ALA A O 1
ATOM 794 N N . LYS A 1 106 ? 8.679 4.729 -9.061 1.00 90.56 106 LYS A N 1
ATOM 795 C CA . LYS A 1 106 ? 8.224 5.682 -8.045 1.00 90.56 106 LYS A CA 1
ATOM 796 C C . LYS A 1 106 ? 6.708 5.626 -7.848 1.00 90.56 106 LYS A C 1
ATOM 798 O O . LYS A 1 106 ? 6.256 5.707 -6.708 1.00 90.56 106 LYS A O 1
ATOM 803 N N . ALA A 1 107 ? 5.939 5.467 -8.923 1.00 89.56 107 ALA A N 1
ATOM 804 C CA . ALA A 1 107 ? 4.492 5.291 -8.868 1.00 89.56 107 ALA A CA 1
ATOM 805 C C . ALA A 1 107 ? 4.097 4.034 -8.079 1.00 89.56 107 ALA A C 1
ATOM 807 O O . ALA A 1 107 ? 3.248 4.125 -7.197 1.00 89.56 107 ALA A O 1
ATOM 808 N N . LEU A 1 108 ? 4.748 2.891 -8.330 1.00 91.38 108 LEU A N 1
ATOM 809 C CA . LEU A 1 108 ? 4.470 1.641 -7.613 1.00 91.38 108 LEU A CA 1
ATOM 810 C C . LEU A 1 108 ? 4.790 1.756 -6.115 1.00 91.38 108 LEU A C 1
ATOM 812 O O . LEU A 1 108 ? 3.951 1.446 -5.272 1.00 91.38 108 LEU A O 1
ATOM 816 N N . VAL A 1 109 ? 5.979 2.265 -5.776 1.00 92.12 109 VAL A N 1
ATOM 817 C CA . VAL A 1 109 ? 6.377 2.482 -4.374 1.00 92.12 109 VAL A CA 1
ATOM 818 C C . VAL A 1 109 ? 5.445 3.487 -3.692 1.00 92.12 109 VAL A C 1
ATOM 820 O O . VAL A 1 109 ? 5.076 3.311 -2.531 1.00 92.12 109 VAL A O 1
ATOM 823 N N . GLY A 1 110 ? 5.047 4.541 -4.407 1.00 92.50 110 GLY A N 1
ATOM 824 C CA . GLY A 1 110 ? 4.085 5.528 -3.925 1.00 92.50 110 GLY A CA 1
ATOM 825 C C . GLY A 1 110 ? 2.715 4.916 -3.638 1.00 92.50 110 GLY A C 1
ATOM 826 O O . GLY A 1 110 ? 2.147 5.184 -2.583 1.00 92.50 110 GLY A O 1
ATOM 827 N N . LEU A 1 111 ? 2.222 4.052 -4.528 1.00 92.94 111 LEU A N 1
ATOM 828 C CA . LEU A 1 111 ? 0.951 3.352 -4.360 1.00 92.94 111 LEU A CA 1
ATOM 829 C C . LEU A 1 111 ? 0.966 2.434 -3.131 1.00 92.94 111 LEU A C 1
ATOM 831 O O . LEU A 1 111 ? 0.059 2.512 -2.307 1.00 92.94 111 LEU A O 1
ATOM 835 N N . ASN A 1 112 ? 2.018 1.628 -2.960 1.00 95.12 112 ASN A N 1
ATOM 836 C CA . ASN A 1 112 ? 2.157 0.748 -1.793 1.00 95.12 112 ASN A CA 1
ATOM 837 C C . ASN A 1 112 ? 2.208 1.537 -0.474 1.00 95.12 112 ASN A C 1
ATOM 839 O O . ASN A 1 112 ? 1.549 1.167 0.497 1.00 95.12 112 ASN A O 1
ATOM 843 N N . LYS A 1 113 ? 2.899 2.684 -0.451 1.00 94.44 113 LYS A N 1
ATOM 844 C CA . LYS A 1 113 ? 2.881 3.593 0.710 1.00 94.44 113 LYS A CA 1
ATOM 845 C C . LYS A 1 113 ? 1.495 4.177 0.973 1.00 94.44 113 LYS A C 1
ATOM 847 O O . LYS A 1 113 ? 1.090 4.268 2.128 1.00 94.44 113 LYS A O 1
ATOM 852 N N . ALA A 1 114 ? 0.773 4.565 -0.077 1.00 94.75 114 ALA A N 1
ATOM 853 C CA . ALA A 1 114 ? -0.578 5.101 0.051 1.00 94.75 114 ALA A CA 1
ATOM 854 C C . ALA A 1 114 ? -1.561 4.056 0.603 1.00 94.75 114 ALA A C 1
ATOM 856 O O . ALA A 1 114 ? -2.388 4.398 1.441 1.00 94.75 114 ALA A O 1
ATOM 857 N N . ILE A 1 115 ? -1.439 2.789 0.195 1.00 94.81 115 ILE A N 1
ATOM 858 C CA . ILE A 1 115 ? -2.246 1.676 0.722 1.00 94.81 115 ILE A CA 1
ATOM 859 C C . ILE A 1 115 ? -1.995 1.480 2.221 1.00 94.81 115 ILE A C 1
ATOM 861 O O . ILE A 1 115 ? -2.948 1.452 3.000 1.00 94.81 115 ILE A O 1
ATOM 865 N N . ALA A 1 116 ? -0.726 1.398 2.633 1.00 93.00 116 ALA A N 1
ATOM 866 C CA . ALA A 1 116 ? -0.369 1.251 4.043 1.00 93.00 116 ALA A CA 1
ATOM 867 C C . ALA A 1 116 ? -0.882 2.434 4.883 1.00 93.00 116 ALA A C 1
ATOM 869 O O . ALA A 1 116 ? -1.455 2.241 5.956 1.00 93.00 116 ALA A O 1
ATOM 870 N N . GLN A 1 117 ? -0.744 3.661 4.368 1.00 93.81 117 GLN A N 1
ATOM 871 C CA . GLN A 1 117 ? -1.244 4.856 5.046 1.00 93.81 117 GLN A CA 1
ATOM 872 C C . GLN A 1 117 ? -2.776 4.876 5.134 1.00 93.81 117 GLN A C 1
ATOM 874 O O . GLN A 1 117 ? -3.317 5.214 6.182 1.00 93.81 117 GLN A O 1
ATOM 879 N N . ALA A 1 118 ? -3.487 4.469 4.080 1.00 95.12 118 ALA A N 1
ATOM 880 C CA . ALA A 1 118 ? -4.948 4.414 4.086 1.00 95.12 118 ALA A CA 1
ATOM 881 C C . ALA A 1 118 ? -5.485 3.439 5.147 1.00 95.12 118 ALA A C 1
ATOM 883 O O . ALA A 1 118 ? -6.482 3.729 5.811 1.00 95.12 118 ALA A O 1
ATOM 884 N N . ALA A 1 119 ? -4.806 2.307 5.349 1.00 93.31 119 ALA A N 1
ATOM 885 C CA . ALA A 1 119 ? -5.157 1.362 6.403 1.00 93.31 119 ALA A CA 1
ATOM 886 C C . ALA A 1 119 ? -4.959 1.951 7.807 1.00 93.31 119 ALA A C 1
ATOM 888 O O . ALA A 1 119 ? -5.840 1.810 8.657 1.00 93.31 119 ALA A O 1
ATOM 889 N N . GLU A 1 120 ? -3.844 2.649 8.035 1.00 91.56 120 GLU A N 1
ATOM 890 C CA . GLU A 1 120 ? -3.585 3.367 9.289 1.00 91.56 120 GLU A CA 1
ATOM 891 C C . GLU A 1 120 ? -4.634 4.450 9.548 1.00 91.56 120 GLU A C 1
ATOM 893 O O . GLU A 1 120 ? -5.190 4.541 10.643 1.00 91.56 120 GLU A O 1
ATOM 898 N N . ASP A 1 121 ? -4.964 5.245 8.533 1.00 93.62 121 ASP A N 1
ATOM 899 C CA . ASP A 1 121 ? -5.961 6.307 8.642 1.00 93.62 121 ASP A CA 1
ATOM 900 C C . ASP A 1 121 ? -7.347 5.737 8.981 1.00 93.62 121 ASP A C 1
ATOM 902 O O . ASP A 1 121 ? -8.043 6.262 9.855 1.00 93.62 121 ASP A O 1
ATOM 906 N N . ALA A 1 122 ? -7.734 4.621 8.353 1.00 93.06 122 ALA A N 1
ATOM 907 C CA . ALA A 1 122 ? -8.993 3.935 8.631 1.00 93.06 122 ALA A CA 1
ATOM 908 C C . ALA A 1 122 ? -9.049 3.363 10.056 1.00 93.06 122 ALA A C 1
ATOM 910 O O . ALA A 1 122 ? -10.057 3.526 10.751 1.00 93.06 122 ALA A O 1
ATOM 911 N N . LEU A 1 123 ? -7.965 2.727 10.509 1.00 91.75 123 LEU A N 1
ATOM 912 C CA . LEU A 1 123 ? -7.842 2.211 11.872 1.00 91.75 123 LEU A CA 1
ATOM 913 C C . LEU A 1 123 ? -7.933 3.335 12.904 1.00 91.75 123 LEU A C 1
ATOM 915 O O . LEU A 1 123 ? -8.713 3.238 13.854 1.00 91.75 123 LEU A O 1
ATOM 919 N N . ASN A 1 124 ? -7.194 4.422 12.691 1.00 90.38 124 ASN A N 1
ATOM 920 C CA . ASN A 1 124 ? -7.197 5.583 13.575 1.00 90.38 124 ASN A CA 1
ATOM 921 C C . ASN A 1 124 ? -8.582 6.236 13.646 1.00 90.38 124 ASN A C 1
ATOM 923 O O . ASN A 1 124 ? -9.079 6.511 14.742 1.00 90.38 124 ASN A O 1
ATOM 927 N N . ALA A 1 125 ? -9.245 6.423 12.501 1.00 93.38 125 ALA A N 1
ATOM 928 C CA . ALA A 1 125 ? -10.599 6.968 12.445 1.00 93.38 125 ALA A CA 1
ATOM 929 C C . ALA A 1 125 ? -11.615 6.067 13.172 1.00 93.38 125 ALA A C 1
ATOM 931 O O . ALA A 1 125 ? -12.429 6.558 13.959 1.00 93.38 125 ALA A O 1
ATOM 932 N N . GLY A 1 126 ? -11.542 4.747 12.963 1.00 92.00 126 GLY A N 1
ATOM 933 C CA . GLY A 1 126 ? -12.401 3.775 13.641 1.00 92.00 126 GLY A CA 1
ATOM 934 C C . GLY A 1 126 ? -12.193 3.754 15.158 1.00 92.00 126 GLY A C 1
ATOM 935 O O . GLY A 1 126 ? -13.162 3.789 15.921 1.00 92.00 126 GLY A O 1
ATOM 936 N N . CYS A 1 127 ? -10.934 3.770 15.607 1.00 91.31 127 CYS A N 1
ATOM 937 C CA . CYS A 1 127 ? -10.588 3.833 17.027 1.00 91.31 127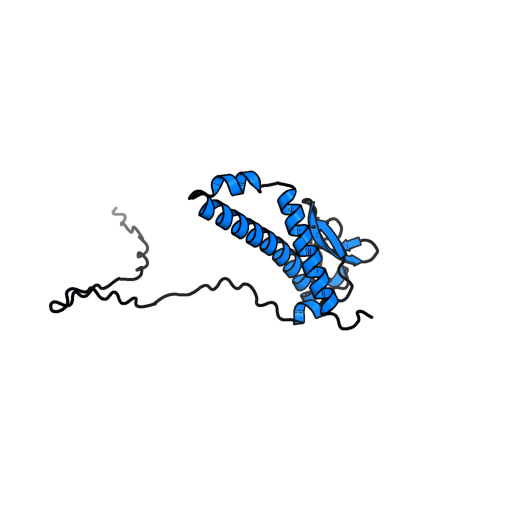 CYS A CA 1
ATOM 938 C C . CYS A 1 127 ? -11.132 5.102 17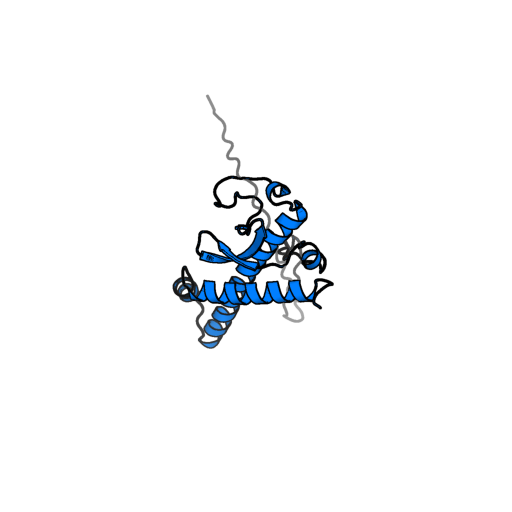.683 1.00 91.31 127 CYS A C 1
ATOM 940 O O . CYS A 1 127 ? -11.782 5.019 18.727 1.00 91.31 127 CYS A O 1
ATOM 942 N N . LEU A 1 128 ? -10.915 6.261 17.055 1.00 91.81 128 LEU A N 1
ATOM 943 C CA . LEU A 1 128 ? -11.369 7.547 17.574 1.00 91.81 128 LEU A CA 1
ATOM 944 C C . LEU A 1 128 ? -12.895 7.600 17.708 1.00 91.81 128 LEU A C 1
ATOM 946 O O . LEU A 1 128 ? -13.403 8.090 18.719 1.00 91.81 128 LEU A O 1
ATOM 950 N N . ALA A 1 129 ? -13.631 7.074 16.725 1.00 94.44 129 ALA A N 1
ATOM 951 C CA . ALA A 1 129 ? -15.091 7.029 16.768 1.00 94.44 129 ALA A CA 1
ATOM 952 C C . ALA A 1 129 ? -15.604 6.218 17.972 1.00 94.44 129 ALA A C 1
ATOM 954 O O . ALA A 1 129 ? -16.474 6.684 18.713 1.00 94.44 129 ALA A O 1
ATOM 955 N N . ILE A 1 130 ? -15.025 5.037 18.214 1.00 93.44 130 ILE A N 1
ATOM 956 C CA . ILE A 1 130 ? -15.390 4.174 19.348 1.00 93.44 130 ILE A CA 1
ATOM 957 C C . ILE A 1 130 ? -14.997 4.824 20.680 1.00 93.44 130 ILE A C 1
ATOM 959 O O . ILE A 1 130 ? -15.804 4.867 21.607 1.00 93.44 130 ILE A O 1
ATOM 963 N N . GLN A 1 131 ? -13.781 5.363 20.781 1.00 92.75 131 GLN A N 1
ATOM 964 C CA . GLN A 1 131 ? -13.292 6.031 21.991 1.00 92.75 131 GLN A CA 1
ATOM 965 C C . GLN A 1 131 ? -14.162 7.233 22.360 1.00 92.75 131 GLN A C 1
ATOM 967 O O . GLN A 1 131 ? -14.567 7.363 23.514 1.00 92.75 131 GLN A O 1
ATOM 972 N N . THR A 1 132 ? -14.525 8.052 21.369 1.00 93.25 132 THR A N 1
ATOM 973 C CA . THR A 1 132 ? -15.429 9.195 21.548 1.00 93.25 132 THR A CA 1
ATOM 974 C C . THR A 1 132 ? -16.784 8.742 22.080 1.00 93.25 132 THR A C 1
ATOM 976 O O . THR A 1 132 ? -17.286 9.312 23.046 1.00 93.25 132 THR A O 1
ATOM 979 N N . PHE A 1 133 ? -17.362 7.689 21.494 1.00 95.50 133 PHE A N 1
ATOM 980 C CA . PHE A 1 133 ? -18.646 7.147 21.936 1.00 95.50 133 PHE A CA 1
ATOM 981 C C . PHE A 1 133 ? -18.598 6.604 23.372 1.00 95.50 133 PHE A C 1
ATOM 983 O O . PHE A 1 133 ? -19.541 6.790 24.138 1.00 95.50 133 PHE A O 1
ATOM 990 N N . LEU A 1 134 ? -17.492 5.961 23.754 1.00 95.00 134 LEU A N 1
ATOM 991 C CA . LEU A 1 134 ? -17.300 5.388 25.087 1.00 95.00 134 LEU A CA 1
ATOM 992 C C . LEU A 1 134 ? -16.792 6.400 26.131 1.00 95.00 134 LEU A C 1
ATOM 994 O O . LEU A 1 134 ? -16.658 6.043 27.300 1.00 95.00 134 LEU A O 1
ATOM 998 N N . GLY A 1 135 ? -16.488 7.642 25.738 1.00 93.25 135 GLY A N 1
ATOM 999 C CA . GLY A 1 135 ? -15.877 8.640 26.622 1.00 93.25 135 GLY A CA 1
ATOM 1000 C C . GLY A 1 135 ? -14.437 8.307 27.036 1.00 93.25 135 GLY A C 1
ATOM 1001 O O . GLY A 1 135 ? -13.960 8.794 28.061 1.00 93.25 135 GLY A O 1
ATOM 1002 N N . VAL A 1 136 ? -13.742 7.468 26.264 1.00 91.31 136 VAL A N 1
ATOM 1003 C CA . VAL A 1 136 ? -12.336 7.114 26.486 1.00 91.31 136 VAL A CA 1
ATOM 1004 C C . VAL A 1 136 ? -11.452 8.212 25.899 1.00 91.31 136 VAL A C 1
ATOM 1006 O O . VAL A 1 136 ? -11.563 8.544 24.724 1.00 91.31 136 VAL A O 1
ATOM 1009 N N . THR A 1 137 ? -10.552 8.768 26.708 1.00 83.56 137 THR A N 1
ATOM 1010 C CA . THR A 1 137 ? -9.650 9.862 26.300 1.00 83.56 137 THR A CA 1
ATOM 1011 C C . THR A 1 137 ? -8.218 9.405 26.014 1.00 83.56 137 THR A C 1
ATOM 1013 O O . THR A 1 137 ? -7.389 10.216 25.610 1.00 83.56 137 THR A O 1
ATOM 1016 N N . GLN A 1 138 ? -7.914 8.122 26.231 1.00 78.50 138 GLN A N 1
ATOM 1017 C CA . GLN A 1 138 ? -6.577 7.541 26.089 1.00 78.50 138 GLN A CA 1
ATOM 1018 C C . GLN A 1 138 ? -6.537 6.544 24.924 1.00 78.50 138 GLN A C 1
ATOM 1020 O O . GLN A 1 138 ? -7.434 5.715 24.776 1.00 78.50 138 GLN A O 1
ATOM 1025 N N . GLY A 1 139 ? -5.482 6.620 24.107 1.00 74.38 139 GLY A N 1
ATOM 1026 C CA . GLY A 1 139 ? -5.310 5.814 22.891 1.00 74.38 139 GLY A CA 1
ATOM 1027 C C . GLY A 1 139 ? -4.554 4.494 23.080 1.00 74.38 139 GLY A C 1
ATOM 1028 O O . GLY A 1 139 ? -4.409 3.734 22.126 1.00 74.38 139 GLY A O 1
ATOM 1029 N N . ASP A 1 140 ? -4.079 4.201 24.289 1.00 79.00 140 ASP A N 1
ATOM 1030 C CA . ASP A 1 140 ? -3.073 3.157 24.535 1.00 79.00 140 ASP A CA 1
ATOM 1031 C C . ASP A 1 140 ? -3.551 1.752 24.131 1.00 79.00 140 ASP A C 1
ATOM 1033 O O . ASP A 1 140 ? -2.790 0.956 23.580 1.00 79.00 140 ASP A O 1
ATOM 1037 N N . LEU A 1 141 ? -4.844 1.462 24.326 1.00 81.81 141 LEU A N 1
ATOM 1038 C CA . LEU A 1 141 ? -5.443 0.179 23.946 1.00 81.81 141 LEU A CA 1
ATOM 1039 C C . LEU A 1 141 ? -5.535 -0.023 22.432 1.00 81.81 141 LEU A C 1
ATOM 1041 O O . LEU A 1 141 ? -5.452 -1.163 21.984 1.00 81.81 141 LEU A O 1
ATOM 1045 N N . ALA A 1 142 ? -5.685 1.045 21.643 1.00 78.06 142 ALA A N 1
ATOM 1046 C CA . ALA A 1 142 ? -5.725 0.928 20.186 1.00 78.06 142 ALA A CA 1
ATOM 1047 C C . ALA A 1 142 ? -4.374 0.434 19.654 1.00 78.06 142 ALA A C 1
ATOM 1049 O O . ALA A 1 142 ? -4.323 -0.511 18.871 1.00 78.06 142 ALA A O 1
ATOM 1050 N N . SER A 1 143 ? -3.279 1.000 20.170 1.00 72.12 143 SER A N 1
ATOM 1051 C CA . SER A 1 143 ? -1.928 0.551 19.828 1.00 72.12 143 SER A CA 1
ATOM 1052 C C . SER A 1 143 ? -1.719 -0.918 20.200 1.00 72.12 143 SER A C 1
ATOM 1054 O O . SER A 1 143 ? -1.316 -1.712 19.358 1.00 72.12 143 SER A O 1
ATOM 1056 N N . VAL A 1 144 ? -2.088 -1.337 21.415 1.00 80.00 144 VAL A N 1
ATOM 1057 C CA . VAL A 1 144 ? -1.958 -2.748 21.834 1.00 80.00 144 VAL A CA 1
ATOM 1058 C C . VAL A 1 144 ? -2.817 -3.689 20.982 1.00 80.00 144 VAL A C 1
ATOM 1060 O O . VAL A 1 144 ? -2.405 -4.809 20.704 1.00 80.00 144 VAL A O 1
ATOM 1063 N N . HIS A 1 145 ? -4.003 -3.252 20.558 1.00 83.44 145 HIS A N 1
ATOM 1064 C CA . HIS A 1 145 ? -4.921 -4.098 19.801 1.00 83.44 145 HIS A CA 1
ATOM 1065 C C . HIS A 1 145 ? -4.504 -4.280 18.336 1.00 83.44 145 HIS A C 1
ATOM 1067 O O . HIS A 1 145 ? -4.686 -5.365 17.787 1.00 83.44 145 HIS A O 1
ATOM 1073 N N . PHE A 1 146 ? -3.949 -3.241 17.707 1.00 81.69 146 PHE A N 1
ATOM 1074 C CA . PHE A 1 146 ? -3.612 -3.253 16.280 1.00 81.69 146 PHE A CA 1
ATOM 1075 C C . PHE A 1 146 ? -2.108 -3.386 15.987 1.00 81.69 146 PHE A C 1
ATOM 1077 O O . PHE A 1 146 ? -1.743 -3.689 14.850 1.00 81.69 146 PHE A O 1
ATOM 1084 N N . SER A 1 147 ? -1.225 -3.220 16.980 1.00 70.62 147 SER A N 1
ATOM 1085 C CA . SER A 1 147 ? 0.217 -3.442 16.800 1.00 70.62 147 SER A CA 1
ATOM 1086 C C . SER A 1 147 ? 0.520 -4.918 16.517 1.00 70.62 147 SER A C 1
ATOM 1088 O O . SER A 1 147 ? 0.177 -5.806 17.293 1.00 70.62 147 SER A O 1
ATOM 1090 N N . GLY A 1 148 ? 1.145 -5.184 15.366 1.00 64.31 148 GLY A N 1
ATOM 1091 C CA . GLY A 1 148 ? 1.568 -6.526 14.948 1.00 64.31 148 GLY A CA 1
ATOM 1092 C C . GLY A 1 148 ? 0.436 -7.516 14.649 1.00 64.31 148 GLY A C 1
ATOM 1093 O O . GLY A 1 148 ? 0.687 -8.718 14.621 1.00 64.31 148 GLY A O 1
ATOM 1094 N N . ASN A 1 149 ? -0.805 -7.049 14.471 1.00 70.06 149 ASN A N 1
ATOM 1095 C CA . ASN A 1 149 ? -1.967 -7.932 14.425 1.00 70.06 149 ASN A CA 1
ATOM 1096 C C . ASN A 1 149 ? -2.464 -8.197 12.995 1.00 70.06 149 ASN A C 1
ATOM 1098 O O . ASN A 1 149 ? -2.495 -7.297 12.153 1.00 70.06 149 ASN A O 1
ATOM 1102 N N . GLN A 1 150 ? -2.924 -9.425 12.731 1.00 78.75 150 GLN A N 1
ATOM 1103 C CA . GLN A 1 150 ? -3.421 -9.854 11.413 1.00 78.75 150 GLN A CA 1
ATOM 1104 C C . GLN A 1 150 ? -4.568 -8.978 10.884 1.00 78.75 150 GLN A C 1
ATOM 1106 O O . GLN A 1 150 ? -4.745 -8.853 9.678 1.00 78.75 150 GLN A O 1
ATOM 1111 N N . GLN A 1 151 ? -5.342 -8.340 11.765 1.00 82.75 151 GLN A N 1
ATOM 1112 C CA . GLN A 1 151 ? -6.453 -7.462 11.386 1.00 82.75 151 GLN A CA 1
ATOM 1113 C C . GLN A 1 151 ? -5.970 -6.224 10.632 1.00 82.75 151 GLN A C 1
ATOM 1115 O O . GLN A 1 151 ? -6.652 -5.776 9.714 1.00 82.75 151 GLN A O 1
ATOM 1120 N N . ARG A 1 152 ? -4.786 -5.699 10.973 1.00 85.38 152 ARG A N 1
ATOM 1121 C CA . ARG A 1 152 ? -4.169 -4.608 10.214 1.00 85.38 152 ARG A CA 1
ATOM 1122 C C . ARG A 1 152 ? -3.867 -5.057 8.785 1.00 85.38 152 ARG A C 1
ATOM 1124 O O . ARG A 1 152 ? -4.261 -4.375 7.846 1.00 85.38 152 ARG A O 1
ATOM 1131 N N . LEU A 1 153 ? -3.260 -6.235 8.631 1.00 89.50 153 LEU A N 1
ATOM 1132 C CA . LEU A 1 153 ? -2.960 -6.817 7.319 1.00 89.50 153 LEU A CA 1
ATOM 1133 C C . LEU A 1 153 ? -4.242 -7.071 6.511 1.00 89.50 153 LEU A C 1
ATOM 1135 O O . LEU A 1 153 ? -4.269 -6.858 5.306 1.00 89.50 153 LEU A O 1
ATOM 1139 N N . ILE A 1 154 ? -5.346 -7.457 7.157 1.00 90.81 154 ILE A N 1
ATOM 1140 C CA . ILE A 1 154 ? -6.644 -7.597 6.478 1.00 90.81 154 ILE A CA 1
ATOM 1141 C C . ILE A 1 154 ? -7.119 -6.250 5.913 1.00 90.81 154 ILE A C 1
ATOM 1143 O O . ILE A 1 154 ? -7.561 -6.191 4.767 1.00 90.81 154 ILE A O 1
ATOM 1147 N N . ILE A 1 155 ? -7.019 -5.170 6.689 1.00 92.69 155 ILE A N 1
ATOM 1148 C CA . ILE A 1 155 ? -7.442 -3.832 6.250 1.00 92.69 155 ILE A CA 1
ATOM 1149 C C . ILE A 1 155 ? -6.540 -3.318 5.123 1.00 92.69 155 ILE A C 1
ATOM 1151 O O . ILE A 1 155 ? -7.050 -2.820 4.121 1.00 92.69 155 ILE A O 1
ATOM 1155 N N . GLU A 1 156 ? -5.223 -3.495 5.237 1.00 93.94 156 GLU A N 1
ATOM 1156 C CA . GLU A 1 156 ? -4.277 -3.188 4.156 1.00 93.94 156 GLU A CA 1
ATOM 1157 C C . GLU A 1 156 ? -4.617 -3.963 2.872 1.00 93.94 156 GLU A C 1
ATOM 1159 O O . GLU A 1 156 ? -4.649 -3.379 1.790 1.00 93.94 156 GLU A O 1
ATOM 1164 N N . GLY A 1 157 ? -4.979 -5.247 2.985 1.00 94.69 157 GLY A N 1
ATOM 1165 C CA . GLY A 1 157 ? -5.422 -6.068 1.855 1.00 94.69 157 GLY A CA 1
ATOM 1166 C C . GLY A 1 157 ? -6.689 -5.538 1.175 1.00 94.69 157 GLY A C 1
ATOM 1167 O O . GLY A 1 157 ? -6.752 -5.501 -0.052 1.00 94.69 157 GLY A O 1
ATOM 1168 N N . ILE A 1 158 ? -7.666 -5.056 1.950 1.00 95.94 158 ILE A N 1
ATOM 1169 C CA . ILE A 1 158 ? -8.885 -4.429 1.409 1.00 95.94 158 ILE A CA 1
ATOM 1170 C C . ILE A 1 158 ? -8.534 -3.163 0.615 1.00 95.94 158 ILE A C 1
ATOM 1172 O O . ILE A 1 158 ? -9.028 -2.976 -0.499 1.00 95.94 158 ILE A O 1
ATOM 1176 N N . PHE A 1 159 ? -7.663 -2.304 1.154 1.00 96.50 159 PHE A N 1
ATOM 1177 C CA . PHE A 1 159 ? -7.238 -1.089 0.453 1.00 96.50 159 PHE A CA 1
ATOM 1178 C C . PHE A 1 159 ? -6.381 -1.384 -0.779 1.00 96.50 159 PHE A C 1
ATOM 1180 O O . PHE A 1 159 ? -6.524 -0.686 -1.783 1.00 96.50 159 PHE A O 1
ATOM 1187 N N . ARG A 1 160 ? -5.548 -2.431 -0.752 1.00 96.12 160 ARG A N 1
ATOM 1188 C CA . ARG A 1 160 ? -4.812 -2.917 -1.927 1.00 96.12 160 ARG A CA 1
ATOM 1189 C C . ARG A 1 160 ? -5.768 -3.301 -3.055 1.00 96.12 160 ARG A C 1
ATOM 1191 O O . ARG A 1 160 ? -5.605 -2.828 -4.178 1.00 96.12 160 ARG A O 1
ATOM 1198 N N . ASP A 1 161 ? -6.765 -4.131 -2.759 1.00 94.81 161 ASP A N 1
ATOM 1199 C CA . ASP A 1 161 ? -7.707 -4.632 -3.766 1.00 94.81 161 ASP A CA 1
ATOM 1200 C C . ASP A 1 161 ? -8.559 -3.494 -4.352 1.00 94.81 161 ASP A C 1
ATOM 1202 O O . ASP A 1 161 ? -8.806 -3.441 -5.562 1.00 94.81 161 ASP A O 1
ATOM 1206 N N . TYR A 1 162 ? -8.944 -2.529 -3.511 1.00 94.06 162 TYR A N 1
ATOM 1207 C CA . TYR A 1 162 ? -9.598 -1.300 -3.956 1.00 94.06 162 TYR A CA 1
ATOM 1208 C C . TYR A 1 162 ? -8.692 -0.463 -4.869 1.00 94.06 162 TYR A C 1
ATOM 1210 O O . TYR A 1 162 ? -9.097 -0.099 -5.971 1.00 94.06 162 TYR A O 1
ATOM 1218 N N . ALA A 1 163 ? -7.446 -0.211 -4.461 1.00 92.19 163 ALA A N 1
ATOM 1219 C CA . ALA A 1 163 ? -6.489 0.567 -5.243 1.00 92.1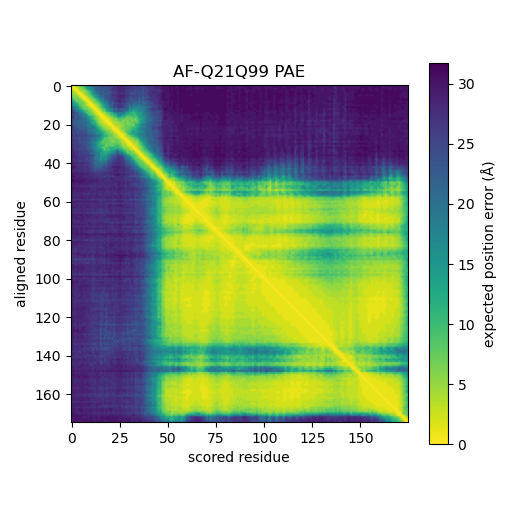9 163 ALA A CA 1
ATOM 1220 C C . ALA A 1 163 ? -6.212 -0.060 -6.619 1.00 92.19 163 ALA A C 1
ATOM 1222 O O . ALA A 1 163 ? -6.165 0.641 -7.629 1.00 92.19 163 ALA A O 1
ATOM 1223 N N . MET A 1 164 ? -6.085 -1.387 -6.680 1.00 91.25 164 MET A N 1
ATOM 1224 C CA . MET A 1 164 ? -5.951 -2.114 -7.943 1.00 91.25 164 MET A CA 1
ATOM 1225 C C . MET A 1 164 ? -7.197 -1.980 -8.826 1.00 91.25 164 MET A C 1
ATOM 1227 O O . MET A 1 164 ? -7.068 -1.818 -10.038 1.00 91.25 164 MET A O 1
ATOM 1231 N N . SER A 1 165 ? -8.394 -2.018 -8.235 1.00 89.44 165 SER A N 1
ATOM 1232 C CA . SER A 1 165 ? -9.654 -1.834 -8.968 1.00 89.44 165 SER A CA 1
ATOM 1233 C C . SER A 1 165 ? -9.753 -0.436 -9.585 1.00 89.44 165 SER A C 1
ATOM 1235 O O . SER A 1 165 ? -10.119 -0.311 -10.752 1.00 89.44 165 SER A O 1
ATOM 1237 N N . GLU A 1 166 ? -9.354 0.600 -8.844 1.00 89.00 166 GLU A N 1
ATOM 1238 C CA . GLU A 1 166 ? -9.302 1.984 -9.336 1.00 89.00 166 GLU A CA 1
ATOM 1239 C C . GLU A 1 166 ? -8.293 2.156 -10.477 1.00 89.00 166 GLU A C 1
ATOM 1241 O O . GLU A 1 166 ? -8.595 2.794 -11.487 1.00 89.00 166 GLU A O 1
ATOM 1246 N N . VAL A 1 167 ? -7.106 1.550 -10.353 1.00 87.00 167 VAL A N 1
ATOM 1247 C CA . VAL A 1 167 ? -6.116 1.564 -11.437 1.00 87.00 167 VAL A CA 1
ATOM 1248 C C . VAL A 1 167 ? -6.672 0.877 -12.678 1.00 87.00 167 VAL A C 1
ATOM 1250 O O . VAL A 1 167 ? -6.635 1.469 -13.753 1.00 87.00 167 VAL A O 1
ATOM 1253 N N . ASN A 1 168 ? -7.228 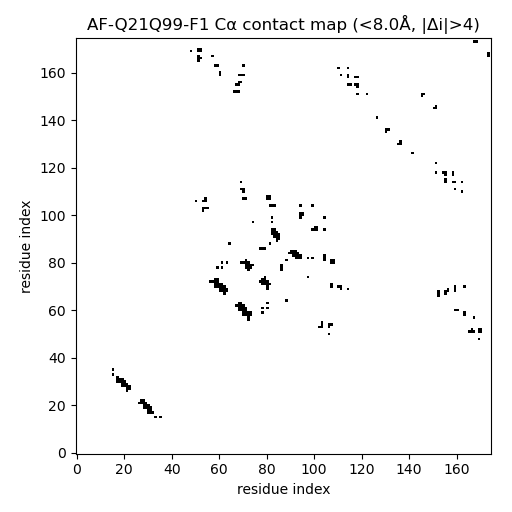-0.329 -12.535 1.00 83.81 168 ASN A N 1
ATOM 1254 C CA . ASN A 1 168 ? -7.800 -1.079 -13.653 1.00 83.81 168 ASN A CA 1
ATOM 1255 C C . ASN A 1 168 ? -8.928 -0.301 -14.343 1.00 83.81 168 ASN A C 1
ATOM 1257 O O . ASN A 1 168 ? -8.982 -0.271 -15.568 1.00 83.81 168 ASN A O 1
ATOM 1261 N N . PHE A 1 169 ? -9.788 0.375 -13.577 1.00 82.12 169 PHE A N 1
ATOM 1262 C CA . PHE A 1 169 ? -10.851 1.219 -14.124 1.00 82.12 169 PHE A CA 1
ATOM 1263 C C . PHE A 1 169 ? -10.314 2.430 -14.906 1.00 82.12 169 PHE A C 1
ATOM 1265 O O . PHE A 1 169 ? -10.933 2.882 -15.868 1.00 82.12 169 PHE A O 1
ATOM 1272 N N . ALA A 1 170 ? -9.166 2.975 -14.501 1.00 80.81 170 ALA A N 1
ATOM 1273 C CA . ALA A 1 170 ? -8.556 4.128 -15.151 1.00 80.81 170 ALA A CA 1
ATOM 1274 C C . ALA A 1 170 ? -7.738 3.779 -16.409 1.00 80.81 170 ALA A C 1
ATOM 1276 O O . ALA A 1 170 ? -7.452 4.680 -17.204 1.00 80.81 170 ALA A O 1
ATOM 1277 N N . GLN A 1 171 ? -7.346 2.515 -16.610 1.00 72.94 171 GLN A N 1
ATOM 1278 C CA . GLN A 1 171 ? -6.582 2.114 -17.792 1.00 72.94 171 GLN A CA 1
ATOM 1279 C C . GLN A 1 171 ? -7.490 1.992 -19.031 1.00 72.94 171 GLN A C 1
ATOM 1281 O O . GLN A 1 171 ? -8.538 1.356 -18.968 1.00 72.94 171 GLN A O 1
ATOM 1286 N N . PRO A 1 172 ? -7.101 2.562 -20.188 1.00 59.28 172 PRO A N 1
ATOM 1287 C CA . PRO A 1 172 ? -7.978 2.685 -21.356 1.00 59.28 172 PRO A CA 1
ATOM 1288 C C . PRO A 1 172 ? -8.313 1.378 -22.105 1.00 59.28 172 PRO A C 1
ATOM 1290 O O . PRO A 1 172 ? -8.977 1.460 -23.131 1.00 59.28 172 PRO A O 1
ATOM 1293 N N . ASN A 1 173 ? -7.909 0.196 -21.624 1.00 55.56 173 ASN A N 1
ATOM 1294 C CA . ASN A 1 173 ? -8.189 -1.095 -22.270 1.00 55.56 173 ASN A CA 1
ATOM 1295 C C . ASN A 1 173 ? -8.603 -2.153 -21.233 1.00 55.56 173 ASN A C 1
ATOM 1297 O O . ASN A 1 173 ? -7.810 -3.017 -20.861 1.00 55.56 173 ASN A O 1
ATOM 1301 N N . GLY A 1 174 ? -9.843 -2.055 -20.762 1.00 46.31 174 GLY A N 1
ATOM 1302 C CA . GLY A 1 174 ? -10.494 -3.053 -19.914 1.00 46.31 174 GLY A CA 1
ATOM 1303 C C . GLY A 1 174 ? -11.741 -3.652 -20.564 1.00 46.31 174 GLY A C 1
ATOM 1304 O O . GLY A 1 174 ? -12.733 -3.801 -19.866 1.00 46.31 174 GLY A O 1
ATOM 1305 N N . ASP A 1 175 ? -11.693 -3.913 -21.877 1.00 36.59 175 ASP A N 1
ATOM 1306 C CA . ASP A 1 175 ? -12.563 -4.820 -22.651 1.00 36.59 175 ASP A CA 1
ATOM 1307 C C . ASP A 1 175 ? -11.784 -5.341 -23.875 1.00 36.59 175 ASP A C 1
ATOM 1309 O O . ASP A 1 175 ? -11.134 -4.512 -24.560 1.00 36.59 175 ASP A O 1
#

Secondary structure (DSSP, 8-state):
--------PPPPP------EEE-TTT--EEE-----S-----------THHHHH--S--EEEE-TTS-EEEEEEETTEEES-TTB-TTS-SB--GGGGT--HHHHHHHHHHHHHHHHHHHHHHHHHHHHHHHHHT----HHHHHHHTT-HHHHHHHHHHHHHHHHHHHHHSS---

Radius of gyration: 25.53 Å; Cα contacts (8 Å, |Δi|>4): 160; chains: 1; bounding box: 65×65×56 Å

Mean predicted aligned error: 15.08 Å

Solvent-accessible surface area (backbone atoms only — not comparable to full-atom values): 11004 Å² total; per-residue (Å²): 137,89,80,83,87,79,86,85,76,78,81,79,81,83,69,90,83,82,61,80,52,77,45,91,87,74,78,55,73,58,77,67,82,81,90,76,83,79,84,79,66,79,76,73,69,80,75,56,83,61,59,44,63,51,57,91,61,75,75,37,87,45,61,54,97,82,66,42,51,33,57,18,40,74,55,95,91,38,69,44,52,51,46,52,33,36,90,85,70,78,43,84,44,60,28,60,84,73,77,34,51,69,69,42,37,51,45,48,48,50,50,43,51,49,26,54,49,51,31,51,52,50,52,52,53,53,49,50,54,52,28,60,74,71,70,50,91,71,66,67,63,57,52,68,64,49,58,96,33,72,67,50,42,52,44,19,38,53,42,41,56,51,53,50,50,54,29,54,71,60,34,97,77,81,125

Foldseek 3Di:
DDDDDDDDDDDDDDDFDWDWDQDPPPRDIDTDGDDDDDDPPPCPPPPPLVLLQLAPDQWDWDADPLRAIFIFDDDPNQTHQQLLADSVRDDGDHNVVRVHDPSNNCSSPVLRVVLLVVLVVVLVVVQVVVCVVVVNPDCPVSCVVPPPDVVSSVSSNVSNVVSSVSSLVSHPDPD

pLDDT: mean 73.56, std 22.3, range [33.19, 96.5]

Organism: Albidiferax ferrireducens (strain ATCC BAA-621 / DSM 15236 / T118) (NCBI:txid338969)

Sequence (175 aa):
MEISQTSSAAPLSRGPTLKIFLDANTGVAEVTRQEGVTTQANEAAVVSKDIAVLFPNCLQPAVDLDDHPVVSFAINDMAIYDPYLSSCGRFVVSPEQYQLTHEQAKALVGLNKAIAQAAEDALNAGCLAIQTFLGVTQGDLASVHFSGNQQRLIIEGIFRDYAMSEVNFAQPNGD